Protein AF-A0A4Q2A784-F1 (afdb_monomer_lite)

Secondary structure (DSSP, 8-state):
---TT-EEEEEEEEEETTEEEEEEEEEEEEEEETTEEEETTS-EEETT-SS--EEE--HHHHHHHHHTT-

Sequence (70 aa):
MFEVGKSYEICELILSDQGYDRDRITETVVAVDGNLVEFQSGKILNLSSPLFHSAMKPLHERVNERLDSS

Structure (mmCIF, N/CA/C/O backbone):
data_AF-A0A4Q2A784-F1
#
_entry.id   AF-A0A4Q2A784-F1
#
loop_
_atom_site.group_PDB
_atom_site.id
_atom_site.type_symbol
_atom_site.label_atom_id
_atom_site.label_alt_id
_atom_site.label_comp_id
_atom_site.label_asym_id
_atom_site.label_entity_id
_atom_site.label_seq_id
_atom_site.pdbx_PDB_ins_code
_atom_site.Cartn_x
_atom_site.Cartn_y
_atom_site.Cartn_z
_atom_site.occupancy
_atom_site.B_iso_or_equiv
_atom_site.auth_seq_id
_atom_site.auth_comp_id
_atom_site.auth_asym_id
_atom_site.auth_atom_id
_atom_site.pdbx_PDB_model_num
ATOM 1 N N . MET A 1 1 ? 2.254 -2.221 11.885 1.00 73.94 1 MET A N 1
ATOM 2 C CA . MET A 1 1 ? 1.127 -3.014 11.348 1.00 73.94 1 MET A CA 1
ATOM 3 C C . MET A 1 1 ? 0.151 -2.032 10.718 1.00 73.94 1 MET A C 1
ATOM 5 O O . MET A 1 1 ? -0.005 -0.959 11.288 1.00 73.94 1 MET A O 1
ATOM 9 N N . PHE A 1 2 ? -0.409 -2.323 9.540 1.00 84.25 2 PHE A N 1
ATOM 10 C CA . PHE A 1 2 ? -1.418 -1.449 8.923 1.00 84.25 2 PHE A CA 1
ATOM 11 C C . PHE A 1 2 ? -2.747 -1.576 9.668 1.00 84.25 2 PHE A C 1
ATOM 13 O O . PHE A 1 2 ? -3.095 -2.662 10.127 1.00 84.25 2 PHE A O 1
ATOM 20 N N . GLU A 1 3 ? -3.479 -0.473 9.782 1.00 88.38 3 GLU A N 1
ATOM 21 C CA . GLU A 1 3 ? -4.756 -0.405 10.488 1.00 88.38 3 GLU A CA 1
ATOM 22 C C . GLU A 1 3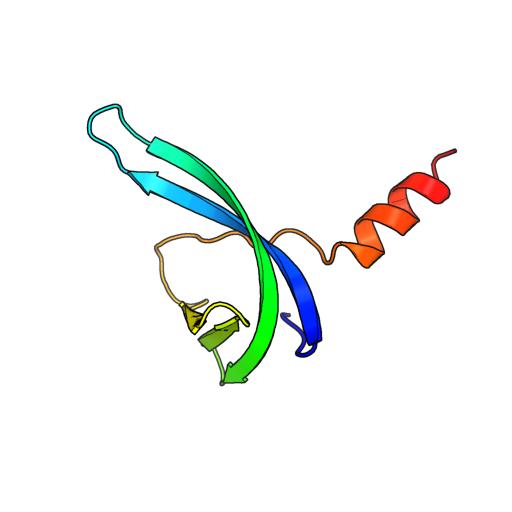 ? -5.854 0.072 9.540 1.00 88.38 3 GLU A C 1
ATOM 24 O O . GLU A 1 3 ? -5.700 1.090 8.862 1.00 88.38 3 GLU A O 1
ATOM 29 N N . VAL A 1 4 ? -6.976 -0.651 9.520 1.00 91.88 4 VAL A N 1
ATOM 30 C CA . VAL A 1 4 ? -8.163 -0.278 8.740 1.00 91.88 4 VAL A CA 1
ATOM 31 C C . VAL A 1 4 ? -8.669 1.093 9.190 1.00 91.88 4 VAL A C 1
ATOM 33 O O . VAL A 1 4 ? -8.770 1.374 10.383 1.00 91.88 4 VAL A O 1
ATOM 36 N N . GLY A 1 5 ? -8.973 1.957 8.224 1.00 90.69 5 GLY A N 1
ATOM 37 C CA . GLY A 1 5 ? -9.414 3.331 8.448 1.00 90.69 5 GLY A CA 1
ATOM 38 C C . GLY A 1 5 ? -8.282 4.339 8.666 1.00 90.69 5 GLY A C 1
ATOM 39 O O . GLY A 1 5 ? -8.560 5.535 8.738 1.00 90.69 5 GLY A O 1
ATOM 40 N N . LYS A 1 6 ? -7.013 3.906 8.739 1.00 88.94 6 LYS A N 1
ATOM 41 C CA . LYS A 1 6 ? -5.863 4.821 8.793 1.00 88.94 6 LYS A CA 1
ATOM 42 C C . LYS A 1 6 ? -5.286 5.083 7.405 1.00 88.94 6 LYS A C 1
ATOM 44 O O . LYS A 1 6 ? -5.201 4.183 6.567 1.00 88.94 6 LYS A O 1
ATOM 49 N N . SER A 1 7 ? -4.853 6.325 7.192 1.00 88.25 7 SER A N 1
ATOM 50 C CA . SER A 1 7 ? -4.137 6.734 5.984 1.00 88.25 7 SER A CA 1
ATOM 51 C C . SER A 1 7 ? -2.625 6.646 6.170 1.00 88.25 7 SER A C 1
ATOM 53 O O . SER A 1 7 ? -2.079 7.084 7.190 1.00 88.25 7 SER A O 1
ATOM 55 N N . TYR A 1 8 ? -1.959 6.117 5.152 1.00 84.56 8 TYR A N 1
ATOM 56 C CA . TYR A 1 8 ? -0.516 5.927 5.085 1.00 84.56 8 TYR A CA 1
ATOM 57 C C . TYR A 1 8 ? 0.027 6.589 3.822 1.00 84.56 8 TYR A C 1
ATOM 59 O O . TYR A 1 8 ? -0.633 6.596 2.784 1.00 84.56 8 TYR A O 1
ATOM 67 N N . GLU A 1 9 ? 1.240 7.130 3.906 1.00 85.50 9 GLU A N 1
ATOM 68 C CA . GLU A 1 9 ? 1.980 7.556 2.719 1.00 85.50 9 GLU A CA 1
ATOM 69 C C . GLU A 1 9 ? 2.754 6.344 2.192 1.00 85.50 9 GLU A C 1
ATOM 71 O O . GLU A 1 9 ? 3.612 5.802 2.885 1.00 85.50 9 GLU A O 1
ATOM 76 N N . ILE A 1 10 ? 2.432 5.887 0.991 1.00 81.88 10 ILE A N 1
ATOM 77 C CA . ILE A 1 10 ? 3.073 4.755 0.330 1.00 81.88 10 ILE A CA 1
ATOM 78 C C . ILE A 1 10 ? 4.098 5.308 -0.651 1.00 81.88 10 ILE A C 1
ATOM 80 O O . ILE A 1 10 ? 3.768 6.135 -1.498 1.00 81.88 10 ILE A O 1
ATOM 84 N N . CYS A 1 11 ? 5.340 4.841 -0.539 1.00 79.44 11 CYS A N 1
ATOM 85 C CA . CYS A 1 11 ? 6.377 5.115 -1.524 1.00 79.44 11 CYS A CA 1
ATOM 86 C C . CYS A 1 11 ? 6.456 3.952 -2.522 1.00 79.44 11 CYS A C 1
ATOM 88 O O . CYS A 1 11 ? 6.793 2.829 -2.133 1.00 79.44 11 CYS A O 1
ATOM 90 N N . GLU A 1 12 ? 6.182 4.239 -3.792 1.00 77.31 12 GLU A N 1
ATOM 91 C CA . GLU A 1 12 ? 6.294 3.309 -4.917 1.00 77.31 12 GLU A CA 1
ATOM 92 C C . GLU A 1 12 ? 7.620 3.556 -5.657 1.00 77.31 12 GLU A C 1
ATOM 94 O O . GLU A 1 12 ? 8.005 4.701 -5.906 1.00 77.31 12 GLU A O 1
ATOM 99 N N . LEU A 1 13 ? 8.349 2.484 -5.986 1.00 76.94 13 LEU A N 1
ATOM 100 C CA . LEU A 1 13 ? 9.509 2.544 -6.880 1.00 76.94 13 LEU A CA 1
ATOM 101 C C . LEU A 1 13 ? 9.043 2.208 -8.294 1.00 76.94 13 LEU A C 1
ATOM 103 O O . LEU A 1 13 ? 8.641 1.076 -8.562 1.00 76.94 13 LEU A O 1
ATOM 107 N N . ILE A 1 14 ? 9.112 3.182 -9.193 1.00 77.50 14 ILE A N 1
ATOM 108 C CA . ILE A 1 14 ? 8.656 3.037 -10.574 1.00 77.50 14 ILE A CA 1
ATOM 109 C C . ILE A 1 14 ? 9.883 2.841 -11.457 1.00 77.50 14 ILE A C 1
ATOM 111 O O . ILE A 1 14 ? 10.769 3.689 -11.501 1.00 77.50 14 ILE A O 1
ATOM 115 N N . LEU A 1 15 ? 9.954 1.715 -12.166 1.00 78.44 15 LEU A N 1
ATOM 116 C CA . LEU A 1 15 ? 10.971 1.516 -13.195 1.00 78.44 15 LEU A CA 1
ATOM 117 C C . LEU A 1 15 ? 10.490 2.148 -14.505 1.00 78.44 15 LEU A C 1
ATOM 119 O O . LEU A 1 15 ? 9.413 1.821 -14.996 1.00 78.44 15 LEU A O 1
ATOM 123 N N . SER A 1 16 ? 11.306 3.031 -15.070 1.00 78.88 16 SER A N 1
ATOM 124 C CA . SER A 1 16 ? 11.086 3.685 -16.360 1.00 78.88 16 SER A CA 1
ATOM 125 C C . SER A 1 16 ? 12.294 3.491 -17.280 1.00 78.88 16 SER A C 1
ATOM 127 O O . SER A 1 16 ? 13.363 3.061 -16.839 1.00 78.88 16 SER A O 1
ATOM 129 N N . ASP A 1 17 ? 12.160 3.891 -18.544 1.00 85.56 17 ASP A N 1
ATOM 130 C CA . ASP A 1 17 ? 13.259 3.877 -19.522 1.00 85.56 17 ASP A CA 1
ATOM 131 C C . ASP A 1 17 ? 14.451 4.768 -19.109 1.00 85.56 17 ASP A C 1
ATOM 133 O O . ASP A 1 17 ? 15.553 4.612 -19.629 1.00 85.56 17 ASP A O 1
ATOM 137 N N . GLN A 1 18 ? 14.248 5.698 -18.166 1.00 85.50 18 GLN A N 1
ATOM 138 C CA . GLN A 1 18 ? 15.280 6.589 -17.616 1.00 85.50 18 GLN A CA 1
ATOM 139 C C . GLN A 1 18 ? 15.893 6.064 -16.303 1.00 85.50 18 GLN A C 1
ATOM 141 O O . GLN A 1 18 ? 16.746 6.723 -15.708 1.00 85.50 18 GLN A O 1
ATOM 146 N N . GLY A 1 19 ? 15.474 4.882 -15.840 1.00 82.88 19 GLY A N 1
ATOM 147 C CA . GLY A 1 19 ? 15.892 4.287 -14.573 1.00 82.88 19 GLY A CA 1
ATOM 148 C C . GLY A 1 19 ? 14.773 4.255 -13.532 1.00 82.88 19 GLY A C 1
ATOM 149 O O . GLY A 1 19 ? 13.588 4.229 -13.867 1.00 82.88 19 GLY A O 1
ATOM 150 N N . TYR A 1 20 ? 15.157 4.213 -12.257 1.00 79.81 20 TYR A N 1
ATOM 151 C CA . TYR A 1 20 ? 14.214 4.150 -11.140 1.00 79.81 20 TYR A CA 1
ATOM 152 C C . TYR A 1 20 ? 13.766 5.546 -10.713 1.00 79.81 20 TYR A C 1
ATOM 154 O O . TYR A 1 20 ? 14.600 6.387 -10.375 1.00 79.81 20 TYR A O 1
ATOM 162 N N . ASP A 1 21 ? 12.455 5.743 -10.649 1.00 80.38 21 ASP A N 1
ATOM 163 C CA . ASP A 1 21 ? 11.809 6.903 -10.047 1.00 80.38 21 ASP A CA 1
ATOM 164 C C . ASP A 1 21 ? 11.084 6.513 -8.747 1.00 80.38 21 ASP A C 1
ATOM 166 O O . ASP A 1 21 ? 10.876 5.331 -8.448 1.00 80.38 21 ASP A O 1
ATOM 170 N N . ARG A 1 22 ? 10.740 7.513 -7.936 1.00 79.31 22 ARG A N 1
ATOM 171 C CA . ARG A 1 22 ? 10.012 7.357 -6.677 1.00 79.31 22 ARG A CA 1
ATOM 172 C C . ARG A 1 22 ? 8.753 8.201 -6.701 1.00 79.31 22 ARG A C 1
ATOM 174 O O . ARG A 1 22 ? 8.844 9.425 -6.706 1.00 79.31 22 ARG A O 1
ATOM 181 N N . ASP A 1 23 ? 7.609 7.541 -6.590 1.00 80.75 23 ASP A N 1
ATOM 182 C CA . ASP A 1 23 ? 6.327 8.209 -6.393 1.00 80.75 23 ASP A CA 1
ATOM 183 C C . ASP A 1 23 ? 5.831 8.028 -4.955 1.00 80.75 23 ASP A C 1
ATOM 185 O O . ASP A 1 23 ? 6.167 7.053 -4.272 1.00 80.75 23 ASP A O 1
ATOM 189 N N . ARG A 1 24 ? 5.066 9.004 -4.466 1.00 84.62 24 ARG A N 1
ATOM 190 C CA . ARG A 1 24 ? 4.490 9.002 -3.120 1.00 84.62 24 ARG A CA 1
ATOM 191 C C . ARG A 1 24 ? 3.007 9.284 -3.199 1.0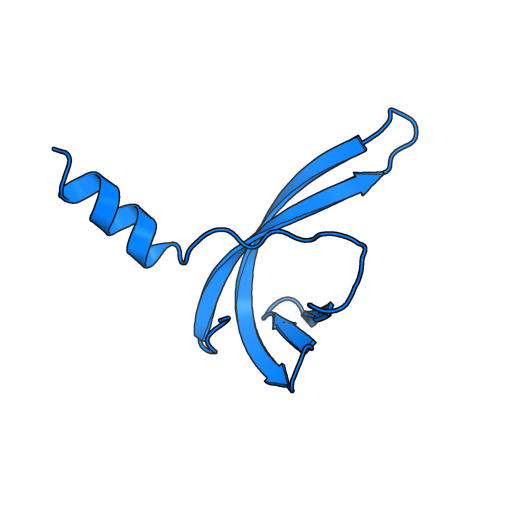0 84.62 24 ARG A C 1
ATOM 193 O O . ARG A 1 24 ? 2.592 10.380 -3.564 1.00 84.62 24 ARG A O 1
ATOM 200 N N . ILE A 1 25 ? 2.222 8.321 -2.743 1.00 83.31 25 ILE A N 1
ATOM 201 C CA . ILE A 1 25 ? 0.767 8.423 -2.692 1.00 83.31 25 ILE A CA 1
ATOM 202 C C . ILE A 1 25 ? 0.289 8.333 -1.250 1.00 83.31 25 ILE A C 1
ATOM 204 O O . ILE A 1 25 ? 0.918 7.687 -0.418 1.00 83.31 25 ILE A O 1
ATOM 208 N N . THR A 1 26 ? -0.823 8.988 -0.932 1.00 88.38 26 THR A N 1
ATOM 209 C CA . THR A 1 26 ? -1.491 8.819 0.364 1.00 88.38 26 THR A CA 1
ATOM 210 C C . THR A 1 26 ? -2.744 7.994 0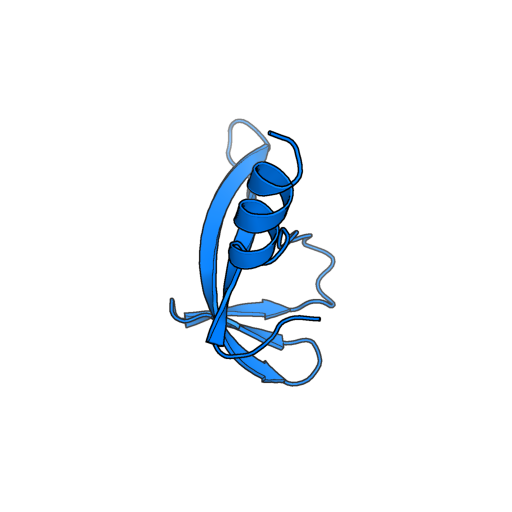.163 1.00 88.38 26 THR A C 1
ATOM 212 O O . THR A 1 26 ? -3.598 8.359 -0.637 1.00 88.38 26 THR A O 1
ATOM 215 N N . GLU A 1 27 ? -2.858 6.902 0.908 1.00 87.94 27 GLU A N 1
ATOM 216 C CA . GLU A 1 27 ? -3.919 5.914 0.739 1.00 87.94 27 GLU A CA 1
ATOM 217 C C . GLU A 1 27 ? -4.479 5.486 2.093 1.00 87.94 27 GLU A C 1
ATOM 219 O O . GLU A 1 27 ? -3.741 5.347 3.072 1.00 87.94 27 GLU A O 1
ATOM 224 N N . THR A 1 28 ? -5.789 5.255 2.147 1.00 92.00 28 THR A N 1
ATOM 225 C CA .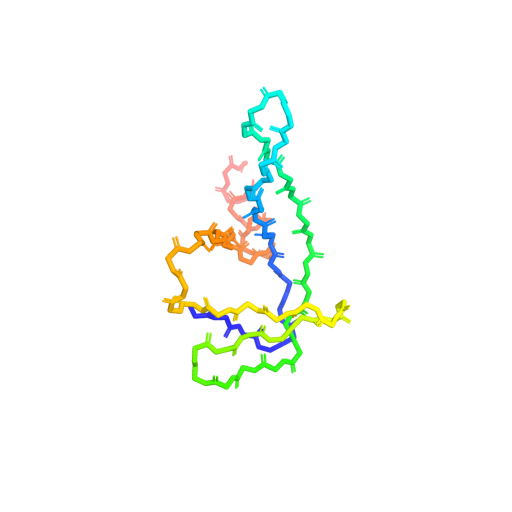 THR A 1 28 ? -6.485 4.772 3.348 1.00 92.00 28 THR A CA 1
ATOM 226 C C . THR A 1 28 ? -6.702 3.273 3.250 1.00 92.00 28 THR A C 1
ATOM 228 O O . THR A 1 28 ? -7.210 2.792 2.240 1.00 92.00 28 THR A O 1
ATOM 231 N N . VAL A 1 29 ? -6.337 2.531 4.295 1.00 91.75 29 VAL A N 1
ATOM 232 C CA . VAL A 1 29 ? -6.536 1.076 4.350 1.00 91.75 29 VAL A CA 1
ATOM 233 C C . VAL A 1 29 ? -8.013 0.765 4.569 1.00 91.75 29 VAL A C 1
ATOM 235 O O . VAL A 1 29 ? -8.619 1.281 5.509 1.00 91.75 29 VAL A O 1
ATOM 238 N N . VAL A 1 30 ? -8.579 -0.111 3.742 1.00 96.50 30 VAL A N 1
ATOM 239 C CA . VAL A 1 30 ? -9.979 -0.556 3.848 1.00 96.50 30 VAL A CA 1
ATOM 240 C C . VAL A 1 30 ? -10.108 -2.008 4.309 1.00 96.50 30 VAL A C 1
ATOM 242 O O . VAL A 1 30 ? -11.093 -2.336 4.966 1.00 96.50 30 VAL A O 1
ATOM 245 N N . ALA A 1 31 ? -9.102 -2.852 4.058 1.00 95.31 31 ALA A N 1
ATOM 246 C CA . ALA A 1 31 ? -9.063 -4.228 4.549 1.00 95.31 31 ALA A CA 1
ATOM 247 C C . ALA A 1 31 ? -7.624 -4.724 4.764 1.00 95.31 31 ALA A C 1
ATOM 249 O O . ALA A 1 31 ? -6.681 -4.257 4.122 1.00 95.31 31 ALA A O 1
ATOM 250 N N . VAL A 1 32 ? -7.466 -5.683 5.679 1.00 92.25 32 VAL A N 1
ATOM 251 C CA . VAL A 1 32 ? -6.208 -6.398 5.933 1.00 92.25 32 VAL A CA 1
ATOM 252 C C . VAL A 1 32 ? -6.522 -7.887 6.049 1.00 92.25 32 VAL A C 1
ATOM 254 O O . VAL A 1 32 ? -7.332 -8.272 6.892 1.00 92.25 32 VAL A O 1
ATOM 257 N N . ASP A 1 33 ? -5.867 -8.709 5.232 1.00 93.31 33 ASP A N 1
ATOM 258 C CA . ASP A 1 33 ? -5.966 -10.171 5.263 1.00 93.31 33 ASP A CA 1
ATOM 259 C C . ASP A 1 33 ? -4.564 -10.797 5.221 1.00 93.31 33 ASP A C 1
ATOM 261 O O . ASP A 1 33 ? -3.912 -10.887 4.176 1.00 93.31 33 ASP A O 1
ATOM 265 N N . GLY A 1 34 ? -4.056 -11.173 6.396 1.00 88.75 34 GLY A N 1
ATOM 266 C CA . GLY A 1 34 ? -2.697 -11.685 6.554 1.00 88.75 34 GLY A CA 1
ATOM 267 C C . GLY A 1 34 ? -1.646 -10.686 6.059 1.00 88.75 34 GLY A C 1
ATOM 268 O O . GLY A 1 34 ? -1.400 -9.664 6.697 1.00 88.75 34 GLY A O 1
ATOM 269 N N . ASN A 1 35 ? -1.015 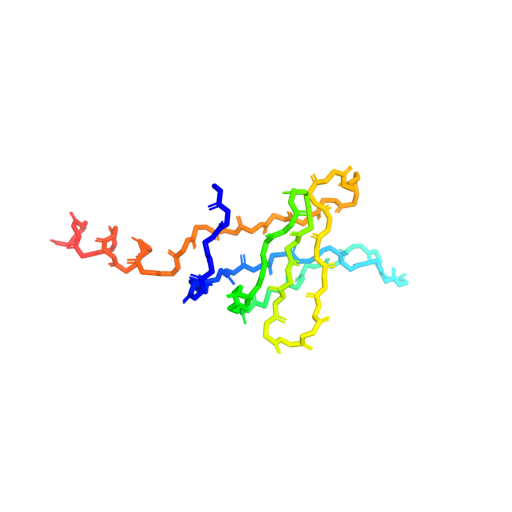-10.998 4.924 1.00 88.00 35 ASN A N 1
ATOM 270 C CA . ASN A 1 35 ? -0.003 -10.149 4.286 1.00 88.00 35 ASN A CA 1
ATOM 271 C C . ASN A 1 35 ? -0.575 -9.225 3.204 1.00 88.00 35 ASN A C 1
ATOM 273 O O . ASN A 1 35 ? 0.185 -8.461 2.613 1.00 88.00 35 ASN A O 1
ATOM 277 N N . LEU A 1 36 ? -1.873 -9.301 2.912 1.00 90.06 36 LEU A N 1
ATOM 278 C CA . LEU A 1 36 ? -2.535 -8.452 1.930 1.00 90.06 36 LEU A CA 1
ATOM 279 C C . LEU A 1 36 ? -3.170 -7.246 2.619 1.00 90.06 36 LEU A C 1
ATOM 281 O O . LEU A 1 36 ? -3.869 -7.380 3.623 1.00 90.06 36 LEU A O 1
ATOM 285 N N . VAL A 1 37 ? -2.930 -6.067 2.059 1.00 90.88 37 VAL A N 1
ATOM 286 C CA . VAL A 1 37 ? -3.510 -4.798 2.500 1.00 90.88 37 VAL A CA 1
ATOM 287 C C . VAL A 1 37 ? -4.238 -4.184 1.316 1.00 90.88 37 VAL A C 1
ATOM 289 O O . VAL A 1 37 ? -3.623 -3.947 0.278 1.00 90.88 37 VAL A O 1
ATOM 292 N N . GLU A 1 38 ? -5.533 -3.931 1.466 1.00 92.69 38 GLU A N 1
ATOM 293 C CA . GLU A 1 38 ? -6.353 -3.263 0.457 1.00 92.69 38 GLU A CA 1
ATOM 294 C C . GLU A 1 38 ? -6.505 -1.782 0.807 1.00 92.69 38 GLU A C 1
ATOM 296 O O . GLU A 1 38 ? -6.811 -1.423 1.950 1.00 92.69 38 GLU A O 1
ATOM 301 N N . PHE A 1 39 ? -6.309 -0.923 -0.188 1.00 92.00 39 PHE A N 1
ATOM 302 C CA . PHE A 1 39 ? -6.464 0.521 -0.076 1.00 92.00 39 PHE A CA 1
ATOM 303 C C . PHE A 1 39 ? -7.744 1.007 -0.750 1.00 92.00 39 PHE A C 1
ATOM 305 O O . PHE A 1 39 ? -8.277 0.367 -1.652 1.00 92.00 39 PHE A O 1
ATOM 312 N N . GLN A 1 40 ? -8.218 2.182 -0.342 1.00 92.81 40 GLN A N 1
ATOM 313 C CA . GLN A 1 40 ? -9.444 2.797 -0.850 1.00 92.81 40 GLN A CA 1
ATOM 314 C C . GLN A 1 40 ? -9.442 3.009 -2.375 1.00 92.81 40 GLN A C 1
ATOM 316 O O . GLN A 1 40 ? -10.502 2.958 -2.994 1.00 92.81 40 GLN A O 1
ATOM 321 N N . SER A 1 41 ? -8.275 3.217 -2.992 1.00 89.38 41 SER A N 1
ATOM 322 C CA . SER A 1 41 ? -8.120 3.270 -4.455 1.00 89.38 41 SER A CA 1
ATOM 323 C C . SER A 1 41 ? -8.364 1.934 -5.173 1.00 89.38 41 SER A C 1
ATOM 325 O O . SER A 1 41 ? -8.392 1.903 -6.402 1.00 89.38 41 SER A O 1
ATOM 327 N N . GLY A 1 42 ? -8.512 0.828 -4.438 1.00 89.06 42 GLY A N 1
ATOM 328 C CA . GLY A 1 42 ? -8.559 -0.538 -4.965 1.00 89.06 42 GLY A CA 1
ATOM 329 C C . GLY A 1 42 ? -7.176 -1.171 -5.161 1.00 89.06 42 GLY A C 1
ATOM 330 O O . GLY A 1 42 ? -7.080 -2.311 -5.615 1.00 89.06 42 GLY A O 1
ATOM 331 N N . LYS A 1 43 ? -6.088 -0.458 -4.829 1.00 86.44 43 LYS A N 1
ATOM 332 C CA . LYS A 1 43 ? -4.731 -1.024 -4.826 1.00 86.44 43 LYS A CA 1
ATOM 333 C C . LYS A 1 43 ? -4.597 -2.071 -3.717 1.00 86.44 43 LYS A C 1
ATOM 335 O O . LYS A 1 43 ? -5.052 -1.854 -2.596 1.00 86.44 43 LYS A O 1
ATOM 340 N N . ILE A 1 44 ? -3.910 -3.174 -4.016 1.00 88.00 44 ILE A N 1
ATOM 341 C CA . ILE A 1 44 ? -3.614 -4.241 -3.051 1.00 88.00 44 ILE A CA 1
ATOM 342 C C . ILE A 1 44 ? -2.101 -4.382 -2.914 1.00 88.00 44 ILE A C 1
ATOM 344 O O . ILE A 1 44 ? -1.400 -4.636 -3.894 1.00 88.00 44 ILE A O 1
ATOM 348 N N . LEU A 1 45 ? -1.602 -4.253 -1.687 1.00 83.94 45 LEU A N 1
ATOM 349 C CA . LEU A 1 45 ? -0.201 -4.461 -1.350 1.00 83.94 45 LEU A CA 1
ATOM 350 C C . LEU A 1 45 ? -0.011 -5.813 -0.666 1.00 83.94 45 LEU A C 1
ATOM 352 O O . LEU A 1 45 ? -0.645 -6.094 0.347 1.00 83.94 45 LEU A O 1
ATOM 356 N N . ASN A 1 46 ? 0.916 -6.620 -1.182 1.00 86.25 46 ASN A N 1
ATOM 357 C CA . ASN A 1 46 ? 1.376 -7.832 -0.512 1.00 86.25 46 ASN A CA 1
ATOM 358 C C . ASN A 1 46 ? 2.683 -7.557 0.241 1.00 86.25 46 ASN A C 1
ATOM 360 O O . ASN A 1 46 ? 3.734 -7.379 -0.374 1.00 86.25 46 ASN A O 1
ATOM 364 N N . LEU A 1 47 ? 2.627 -7.584 1.570 1.00 79.12 47 LEU A N 1
ATOM 365 C CA . LEU A 1 47 ? 3.757 -7.341 2.470 1.00 79.12 47 LEU A CA 1
ATOM 366 C C . LEU A 1 47 ? 4.838 -8.429 2.411 1.00 79.12 47 LEU A C 1
ATOM 368 O O . LEU A 1 47 ? 5.944 -8.218 2.896 1.00 79.12 47 LEU A O 1
ATOM 372 N N . SER A 1 48 ? 4.540 -9.588 1.820 1.00 82.44 48 SER A N 1
ATOM 373 C CA . SER A 1 48 ? 5.532 -10.634 1.536 1.00 82.44 48 SER A CA 1
ATOM 374 C C . SER A 1 48 ? 6.214 -10.469 0.176 1.00 82.44 48 SER A C 1
ATOM 376 O O . SER A 1 48 ? 7.088 -11.267 -0.160 1.00 82.44 48 SER A O 1
ATOM 378 N N . SER A 1 49 ? 5.815 -9.478 -0.631 1.00 71.94 49 SER A N 1
ATOM 379 C CA . SER A 1 49 ? 6.427 -9.245 -1.937 1.00 71.94 49 SER A CA 1
ATOM 380 C C . SER A 1 49 ? 7.834 -8.651 -1.780 1.00 71.94 49 SER A C 1
ATOM 382 O O . SER A 1 49 ? 7.997 -7.659 -1.069 1.00 71.94 49 SER A O 1
ATOM 384 N N . PRO A 1 50 ? 8.850 -9.185 -2.483 1.00 59.16 50 PRO A N 1
ATOM 385 C CA . PRO A 1 50 ? 10.191 -8.601 -2.518 1.00 59.16 50 PRO A CA 1
ATOM 386 C C . PRO A 1 50 ? 10.244 -7.275 -3.299 1.00 59.16 50 PRO A C 1
ATOM 388 O O . PRO A 1 50 ? 11.264 -6.589 -3.276 1.00 59.16 50 PRO A O 1
ATOM 391 N N . LEU A 1 51 ? 9.161 -6.901 -3.993 1.00 54.16 51 LEU A N 1
ATOM 392 C CA . LEU A 1 51 ? 8.999 -5.588 -4.613 1.00 54.16 51 LEU A CA 1
ATOM 393 C C . LEU A 1 51 ? 8.620 -4.595 -3.509 1.00 54.16 51 LEU A C 1
ATOM 395 O O . LEU A 1 51 ? 7.450 -4.426 -3.164 1.00 54.16 51 LEU A O 1
ATOM 399 N N . PHE A 1 52 ? 9.652 -4.023 -2.893 1.00 53.47 52 PHE A N 1
ATOM 400 C CA . PHE A 1 52 ? 9.570 -3.135 -1.738 1.00 53.47 52 PHE A CA 1
ATOM 401 C C . PHE A 1 52 ? 8.603 -1.968 -1.971 1.00 53.47 52 PHE A C 1
ATOM 403 O O . PHE A 1 52 ? 8.885 -1.067 -2.756 1.00 53.47 52 PHE A O 1
ATOM 410 N N . HIS A 1 53 ? 7.514 -1.944 -1.207 1.00 56.88 53 HIS A N 1
ATOM 411 C CA . HIS A 1 53 ? 6.734 -0.735 -0.964 1.00 56.88 53 HIS A CA 1
ATOM 412 C C . HIS A 1 53 ? 6.947 -0.367 0.501 1.00 56.88 53 HIS A C 1
ATOM 414 O O . HIS A 1 53 ? 6.651 -1.157 1.398 1.00 56.88 53 HIS A O 1
ATOM 420 N N . SER A 1 54 ? 7.504 0.814 0.758 1.00 54.31 54 SER A N 1
ATOM 421 C CA . SER A 1 54 ? 7.629 1.324 2.122 1.00 54.31 54 SER A CA 1
ATOM 422 C C . SER A 1 54 ? 6.427 2.212 2.399 1.00 54.31 54 SER A C 1
ATOM 424 O O . SER A 1 54 ? 6.335 3.307 1.845 1.00 54.31 54 SER A O 1
ATOM 426 N N . ALA A 1 55 ? 5.519 1.768 3.266 1.00 55.09 55 ALA A N 1
ATOM 427 C CA . ALA A 1 55 ? 4.560 2.682 3.867 1.00 55.09 55 ALA A CA 1
ATOM 428 C C . ALA A 1 55 ? 5.247 3.457 4.987 1.00 55.09 55 ALA A C 1
ATOM 430 O O . ALA A 1 55 ? 5.809 2.880 5.919 1.00 55.09 55 ALA A O 1
ATOM 431 N N . MET A 1 56 ? 5.233 4.776 4.871 1.00 62.06 56 MET A N 1
ATOM 432 C CA . MET A 1 56 ? 5.674 5.671 5.924 1.00 62.06 56 MET A CA 1
ATOM 433 C C . MET A 1 56 ? 4.572 5.823 6.974 1.00 62.06 56 MET A C 1
ATOM 435 O O . MET A 1 56 ? 3.395 5.566 6.706 1.00 62.06 56 MET A O 1
ATOM 439 N N . LYS A 1 57 ? 4.993 6.193 8.191 1.00 60.09 57 LYS A N 1
ATOM 440 C CA . LYS A 1 57 ? 4.156 6.298 9.394 1.00 60.09 57 LYS A CA 1
ATOM 441 C C . LYS A 1 57 ? 2.787 6.943 9.117 1.00 60.09 57 LYS A C 1
ATOM 443 O O . LYS A 1 57 ? 2.704 7.844 8.275 1.00 60.09 57 LYS A O 1
ATOM 448 N N . PRO A 1 58 ? 1.746 6.555 9.875 1.00 58.91 58 PRO A N 1
ATOM 449 C CA . PRO A 1 58 ? 0.453 7.217 9.817 1.00 58.91 58 PRO A CA 1
ATOM 450 C C . PRO A 1 58 ? 0.596 8.744 9.896 1.00 58.91 58 PRO A C 1
ATOM 452 O O . PRO A 1 58 ? 1.287 9.271 10.769 1.00 58.91 58 PRO A O 1
ATOM 455 N N . LEU A 1 59 ? -0.082 9.474 9.008 1.00 57.88 59 LEU A N 1
ATOM 456 C CA . LEU A 1 59 ? 0.024 10.940 8.937 1.00 57.88 59 LEU A CA 1
ATOM 457 C C . LEU A 1 59 ? -0.326 11.641 10.262 1.00 57.88 59 LEU A C 1
ATOM 459 O O . LEU A 1 59 ? 0.269 12.669 10.577 1.00 57.88 59 LEU A O 1
ATOM 463 N N . HIS A 1 60 ? -1.232 11.067 11.062 1.00 55.91 60 HIS A N 1
ATOM 464 C CA . HIS A 1 60 ? -1.595 11.612 12.375 1.00 55.91 60 HIS A CA 1
ATOM 465 C C . HIS A 1 60 ? -0.419 11.623 13.370 1.00 55.91 60 HIS A C 1
ATOM 467 O O . HIS A 1 60 ? -0.317 12.544 14.174 1.00 55.91 60 HIS A O 1
ATOM 473 N N . GLU A 1 61 ? 0.510 10.667 13.281 1.00 54.12 61 GLU A N 1
ATOM 474 C CA . GLU A 1 61 ? 1.712 10.642 14.127 1.00 54.12 61 GLU A CA 1
ATOM 475 C C . GLU A 1 61 ? 2.736 11.697 13.678 1.00 54.12 61 GLU A C 1
ATOM 477 O O . GLU A 1 61 ? 3.362 12.345 14.514 1.00 54.12 61 GLU A O 1
ATOM 482 N N . ARG A 1 62 ? 2.853 11.956 12.364 1.00 54.31 62 ARG A N 1
ATOM 483 C CA . ARG A 1 62 ? 3.755 12.995 11.818 1.00 54.31 62 ARG A CA 1
ATOM 484 C C . ARG A 1 62 ? 3.364 14.415 12.229 1.00 54.31 62 ARG A C 1
ATOM 486 O O . ARG A 1 62 ? 4.239 15.273 12.335 1.00 54.31 62 ARG A O 1
ATOM 493 N N . VAL A 1 63 ? 2.070 14.687 12.403 1.00 53.22 63 VAL A N 1
ATOM 494 C CA . VAL A 1 63 ? 1.598 16.005 12.860 1.00 53.22 63 VAL A CA 1
ATOM 495 C C . VAL A 1 63 ? 1.958 16.223 14.331 1.00 53.22 63 VAL A C 1
ATOM 497 O O . VAL A 1 63 ? 2.442 17.299 14.672 1.00 53.22 63 VAL A O 1
ATOM 500 N N . ASN A 1 64 ? 1.813 15.197 15.172 1.00 50.03 64 ASN A N 1
ATOM 501 C CA . ASN A 1 64 ? 2.137 15.290 16.596 1.00 50.03 64 ASN A CA 1
ATOM 502 C C . ASN A 1 64 ? 3.650 15.443 16.841 1.00 50.03 64 ASN A C 1
ATOM 504 O O . ASN A 1 64 ? 4.048 16.312 17.609 1.00 50.03 64 ASN A O 1
ATOM 508 N N . GLU A 1 65 ? 4.509 14.726 16.103 1.00 51.53 65 GLU A N 1
ATOM 509 C CA . GLU A 1 65 ? 5.975 14.872 16.226 1.00 51.53 65 GLU A CA 1
ATOM 510 C C . GLU A 1 65 ? 6.476 16.297 15.895 1.00 51.53 65 GLU A C 1
ATOM 512 O O . GLU A 1 65 ? 7.484 16.747 16.441 1.00 51.53 65 GLU A O 1
ATOM 517 N N . ARG A 1 66 ? 5.773 17.037 15.025 1.00 50.38 66 ARG A N 1
ATOM 518 C CA . ARG A 1 66 ? 6.088 18.442 14.703 1.00 50.38 66 ARG A CA 1
ATOM 519 C C . ARG A 1 66 ? 5.631 19.439 15.768 1.00 50.38 66 ARG A C 1
ATOM 521 O O . ARG A 1 66 ? 6.227 20.507 15.875 1.00 50.38 66 ARG A O 1
ATOM 528 N N . LEU A 1 67 ? 4.577 19.119 16.514 1.00 50.84 67 LEU A N 1
ATOM 529 C CA . LEU A 1 67 ? 4.045 19.992 17.563 1.00 50.84 67 LEU A CA 1
ATOM 530 C C . LEU A 1 67 ? 4.837 19.857 18.869 1.00 50.84 67 LEU A C 1
ATOM 532 O O . LEU A 1 67 ? 5.015 20.853 19.556 1.00 50.84 67 LEU A O 1
ATOM 536 N N . ASP A 1 68 ? 5.396 18.678 19.151 1.00 49.91 68 ASP A N 1
ATOM 537 C CA . ASP A 1 68 ? 6.245 18.439 20.331 1.00 49.91 68 ASP A CA 1
ATO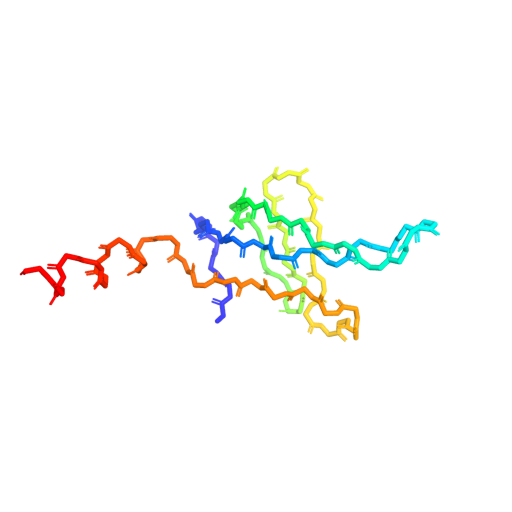M 538 C C . ASP A 1 68 ? 7.698 18.936 20.163 1.00 49.91 68 ASP A C 1
ATOM 540 O O . ASP A 1 68 ? 8.501 18.868 21.093 1.00 49.91 68 ASP A O 1
ATOM 544 N N . SER A 1 69 ? 8.060 19.423 18.971 1.00 50.50 69 SER A N 1
ATOM 545 C CA . SER A 1 69 ? 9.391 19.957 18.642 1.00 50.50 69 SER A CA 1
ATOM 546 C C . SER A 1 69 ? 9.409 21.474 18.381 1.00 50.50 69 SER A C 1
ATOM 548 O O . SER A 1 69 ? 10.403 21.985 17.860 1.00 50.50 69 SER A O 1
ATOM 550 N N . SER A 1 70 ? 8.335 22.188 18.753 1.00 47.03 70 SER A N 1
ATOM 551 C CA . SER A 1 70 ? 8.206 23.656 18.661 1.00 47.03 70 SER A CA 1
ATOM 552 C C . SER A 1 70 ? 8.159 24.336 20.026 1.00 47.03 70 SER A C 1
ATOM 554 O O . SER A 1 70 ? 7.535 23.769 20.948 1.00 47.03 70 SER A O 1
#

Foldseek 3Di:
DADAQFKWWKWAWDQDPVGTDIDIDIWGWHDDDPQWTATPVRDIDGNPDPRDIDTDDGVVVVVVVVVVVD

pLDDT: mean 76.26, std 15.31, range [47.03, 96.5]

Radius of gyration: 13.8 Å; chains: 1; bounding box: 26×35×40 Å